Protein AF-A0A0G0HK36-F1 (afdb_monomer_lite)

Secondary structure (DSSP, 8-state):
----HHHHHTS-----EEEEEEEPTT-SS-EEEEEES--

Structure (mmCIF, N/CA/C/O backbone):
data_AF-A0A0G0HK36-F1
#
_entry.id   AF-A0A0G0HK36-F1
#
loop_
_atom_site.group_PDB
_atom_site.id
_atom_site.type_symbol
_atom_site.label_atom_id
_atom_site.label_alt_id
_atom_site.label_comp_id
_atom_site.label_asym_id
_atom_site.label_entity_id
_atom_site.label_seq_id
_atom_site.pdbx_PDB_ins_code
_atom_site.Cartn_x
_atom_site.Cartn_y
_atom_site.Cartn_z
_atom_site.occupancy
_atom_site.B_iso_or_equiv
_atom_site.auth_seq_id
_atom_site.auth_comp_id
_atom_site.auth_asym_id
_atom_site.auth_atom_id
_atom_site.pdbx_PDB_model_num
ATOM 1 N N . MET A 1 1 ? 5.137 8.039 -25.960 1.00 70.81 1 MET A N 1
ATOM 2 C CA . MET A 1 1 ? 5.465 8.050 -24.520 1.00 70.81 1 MET A CA 1
ATOM 3 C C . MET A 1 1 ? 5.769 6.616 -24.129 1.00 70.81 1 MET A C 1
ATOM 5 O O . MET A 1 1 ? 4.900 5.775 -24.310 1.00 70.81 1 MET A O 1
ATOM 9 N N . VAL A 1 2 ? 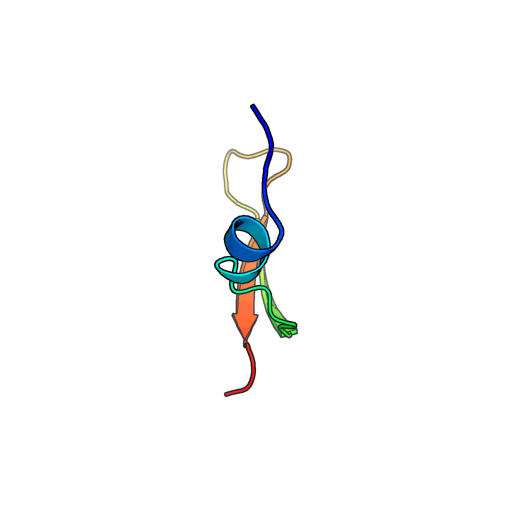7.006 6.325 -23.728 1.00 91.69 2 VAL A N 1
ATOM 10 C CA . VAL A 1 2 ? 7.460 4.977 -23.351 1.00 91.69 2 VAL A CA 1
ATOM 11 C C . VAL A 1 2 ? 7.972 5.075 -21.920 1.00 91.69 2 VAL A C 1
ATOM 13 O O . VAL A 1 2 ? 8.771 5.962 -21.640 1.00 91.69 2 VAL A O 1
ATOM 16 N N . ILE A 1 3 ? 7.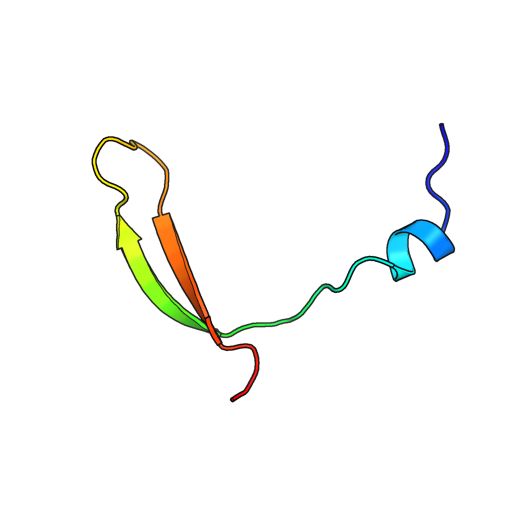472 4.221 -21.030 1.00 93.56 3 ILE A N 1
ATOM 17 C CA . ILE A 1 3 ? 7.990 4.091 -19.664 1.00 93.56 3 ILE A CA 1
ATOM 18 C C . ILE A 1 3 ? 9.125 3.076 -19.728 1.00 93.56 3 ILE A C 1
ATOM 20 O O . ILE A 1 3 ? 8.922 1.960 -20.214 1.00 93.56 3 ILE A O 1
ATOM 24 N N . THR A 1 4 ? 10.318 3.476 -19.301 1.00 96.62 4 THR A N 1
ATOM 25 C CA . THR A 1 4 ? 11.482 2.586 -19.286 1.00 96.62 4 THR A CA 1
ATOM 26 C C . THR A 1 4 ? 11.517 1.754 -18.005 1.00 96.62 4 THR A C 1
ATOM 28 O O . THR A 1 4 ? 10.803 2.030 -17.041 1.00 96.62 4 THR A O 1
ATOM 31 N N . PHE A 1 5 ? 12.360 0.720 -17.976 1.00 95.75 5 PHE A N 1
ATOM 32 C CA . PHE A 1 5 ? 12.559 -0.078 -16.765 1.00 95.75 5 PHE A CA 1
A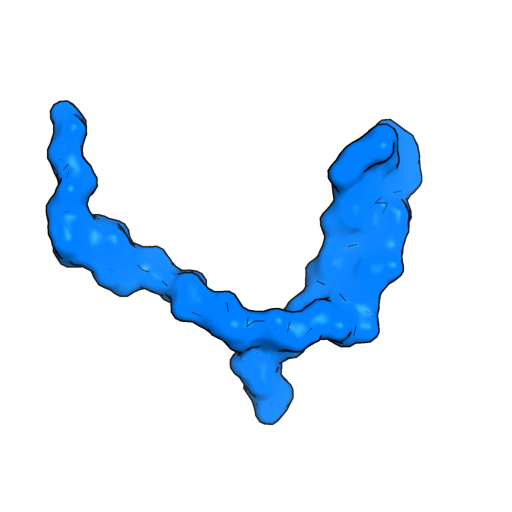TOM 33 C C . PHE A 1 5 ? 13.097 0.768 -15.600 1.00 95.75 5 PHE A C 1
ATOM 35 O O . PHE A 1 5 ? 12.606 0.657 -14.482 1.00 95.75 5 PHE A O 1
ATOM 42 N N . GLU A 1 6 ? 14.025 1.684 -15.883 1.00 95.88 6 GLU A N 1
ATOM 43 C CA . GLU A 1 6 ? 14.582 2.625 -14.902 1.00 95.88 6 GLU A CA 1
ATOM 44 C C . GLU A 1 6 ? 13.505 3.543 -14.312 1.00 95.88 6 GLU A C 1
ATOM 46 O O . GLU A 1 6 ? 13.572 3.936 -13.150 1.00 95.88 6 GLU A O 1
ATOM 51 N N . ASP A 1 7 ? 12.485 3.889 -15.100 1.00 96.00 7 ASP A N 1
ATOM 52 C CA . ASP A 1 7 ? 11.351 4.669 -14.606 1.00 96.00 7 ASP A CA 1
ATOM 53 C C . ASP A 1 7 ? 10.472 3.864 -13.649 1.00 96.00 7 ASP A C 1
ATOM 55 O O . ASP A 1 7 ? 9.961 4.423 -12.679 1.00 96.00 7 ASP A O 1
ATOM 59 N N . PHE A 1 8 ? 10.323 2.558 -13.885 1.00 94.81 8 PHE A N 1
ATOM 60 C CA . PHE A 1 8 ? 9.606 1.666 -12.975 1.00 94.81 8 PHE A CA 1
ATOM 61 C C . PHE A 1 8 ? 10.389 1.417 -11.680 1.00 94.81 8 PHE A C 1
ATOM 63 O O . PHE A 1 8 ? 9.799 1.418 -10.604 1.00 94.81 8 PHE A O 1
ATOM 70 N N . GLU A 1 9 ? 11.712 1.273 -11.760 1.00 96.31 9 GLU A N 1
ATOM 71 C CA . GLU A 1 9 ? 12.577 1.024 -10.598 1.00 96.31 9 GLU A CA 1
ATOM 72 C C . GLU A 1 9 ? 12.556 2.170 -9.571 1.00 96.31 9 GLU A C 1
ATOM 74 O O . GLU A 1 9 ? 12.707 1.945 -8.371 1.00 96.31 9 GLU A O 1
ATOM 79 N N . LYS A 1 10 ? 12.279 3.404 -10.013 1.00 96.44 10 LYS A N 1
ATOM 80 C CA . LYS A 1 10 ? 12.092 4.563 -9.119 1.00 96.44 10 LYS A CA 1
ATOM 81 C C . LYS A 1 10 ? 10.868 4.422 -8.200 1.00 96.44 10 LYS A C 1
ATOM 83 O O . LYS A 1 10 ? 10.767 5.157 -7.216 1.00 96.44 10 LYS A O 1
ATOM 88 N N . LEU A 1 11 ? 9.922 3.529 -8.506 1.00 9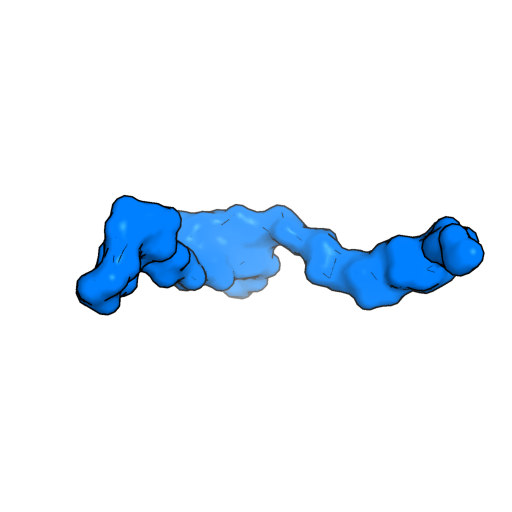6.44 11 LEU A N 1
ATOM 89 C CA . LEU A 1 11 ? 8.731 3.304 -7.688 1.00 96.44 11 LEU A CA 1
ATOM 90 C C . LEU A 1 11 ? 9.062 2.422 -6.479 1.00 96.44 11 LEU A C 1
ATOM 92 O O . LEU A 1 11 ? 9.367 1.238 -6.599 1.00 96.44 11 LEU A O 1
ATOM 96 N N . LEU A 1 12 ? 8.914 2.982 -5.280 1.00 91.50 12 LEU A N 1
ATOM 97 C CA . LEU A 1 12 ? 9.07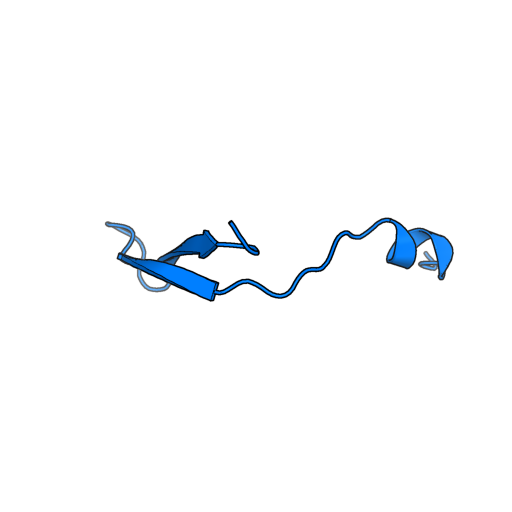9 2.249 -4.026 1.00 91.50 12 LEU A CA 1
ATOM 98 C C . LEU A 1 12 ? 7.789 1.501 -3.665 1.00 91.50 12 LEU A C 1
ATOM 100 O O . LEU A 1 12 ? 6.942 2.014 -2.936 1.00 91.50 12 LEU A O 1
ATOM 104 N N . ILE A 1 13 ? 7.650 0.275 -4.167 1.00 94.81 13 ILE A N 1
ATOM 105 C CA . ILE A 1 13 ? 6.524 -0.617 -3.856 1.00 94.81 13 ILE A CA 1
ATOM 106 C C . ILE A 1 13 ? 6.940 -1.568 -2.733 1.00 94.81 13 ILE A C 1
ATOM 108 O O . ILE A 1 13 ? 7.985 -2.211 -2.807 1.00 94.81 13 ILE A O 1
ATOM 112 N N . ARG A 1 14 ? 6.130 -1.650 -1.673 1.00 93.88 14 ARG A N 1
ATOM 113 C CA . ARG A 1 14 ? 6.426 -2.454 -0.479 1.00 93.88 14 ARG A CA 1
ATOM 114 C C . ARG A 1 14 ? 5.212 -3.257 -0.038 1.00 93.88 14 ARG A C 1
ATOM 116 O O . ARG A 1 14 ? 4.075 -2.838 -0.241 1.00 93.88 14 ARG A O 1
ATOM 123 N N . ILE A 1 15 ? 5.474 -4.396 0.596 1.00 95.19 15 ILE A N 1
ATOM 124 C CA . ILE A 1 15 ? 4.460 -5.171 1.314 1.00 95.19 15 ILE A CA 1
ATOM 125 C C . ILE A 1 15 ? 4.290 -4.531 2.692 1.00 95.19 15 ILE A C 1
ATOM 127 O O . ILE A 1 15 ? 5.283 -4.274 3.369 1.00 95.19 15 ILE A O 1
ATOM 131 N N . GLY A 1 16 ? 3.048 -4.269 3.088 1.00 95.38 16 GLY A N 1
ATOM 132 C CA . GLY A 1 16 ? 2.716 -3.740 4.407 1.00 95.38 16 GLY A CA 1
ATOM 133 C C . GLY A 1 16 ? 1.498 -4.440 5.004 1.00 95.38 16 GLY A C 1
ATOM 134 O O . GLY A 1 16 ? 0.649 -4.962 4.278 1.00 95.38 16 GLY A O 1
ATOM 135 N N . LEU A 1 17 ? 1.433 -4.465 6.331 1.00 96.62 17 LEU A N 1
ATOM 136 C CA . LEU A 1 17 ? 0.329 -4.988 7.121 1.00 96.62 17 LEU A CA 1
ATOM 137 C C . LEU A 1 17 ? -0.638 -3.854 7.457 1.00 96.62 17 LEU A C 1
ATOM 139 O O . LEU A 1 17 ? -0.241 -2.837 8.013 1.00 96.62 17 LEU A O 1
ATOM 143 N N . ILE A 1 18 ? -1.923 -4.027 7.164 1.00 97.06 18 ILE A N 1
ATOM 144 C CA . ILE A 1 18 ? -2.946 -3.072 7.601 1.00 97.06 18 ILE A CA 1
ATOM 145 C C . ILE A 1 18 ? -3.149 -3.259 9.107 1.00 97.06 18 ILE A C 1
ATOM 147 O O . ILE A 1 18 ? -3.595 -4.324 9.532 1.00 97.06 18 ILE A O 1
ATOM 151 N N . VAL A 1 19 ? -2.833 -2.235 9.896 1.00 97.06 19 VAL A N 1
ATOM 152 C CA . VAL A 1 19 ? -3.031 -2.244 11.354 1.00 97.06 19 VAL A CA 1
ATOM 153 C C . VAL A 1 19 ? -4.368 -1.628 11.753 1.00 97.06 19 VAL A C 1
ATOM 155 O O . VAL A 1 19 ? -4.965 -2.059 12.733 1.00 97.06 19 VAL A O 1
ATOM 158 N N . GLU A 1 20 ? -4.886 -0.682 10.965 1.00 96.94 20 GLU A N 1
ATOM 159 C CA . GLU A 1 20 ? -6.197 -0.066 11.192 1.00 96.94 20 GLU A CA 1
ATOM 160 C C . GLU A 1 20 ? -6.898 0.260 9.870 1.00 96.94 20 GLU A C 1
ATOM 162 O O . GLU A 1 20 ? -6.255 0.539 8.854 1.00 96.94 20 GLU A O 1
ATOM 167 N N . ALA A 1 21 ? -8.233 0.244 9.891 1.00 96.94 21 ALA A N 1
ATOM 168 C CA . ALA A 1 21 ? -9.072 0.608 8.757 1.00 96.94 21 ALA A CA 1
ATOM 169 C C . ALA A 1 21 ? -10.339 1.330 9.232 1.00 96.94 21 ALA A C 1
ATOM 171 O O . ALA A 1 21 ? -11.139 0.761 9.975 1.00 96.94 21 ALA A O 1
ATOM 172 N N . GLU A 1 22 ? -10.555 2.558 8.762 1.00 96.19 22 GLU A N 1
ATOM 173 C CA . GLU A 1 22 ? -11.732 3.361 9.104 1.00 96.19 22 GLU A CA 1
ATOM 174 C C . GLU A 1 22 ? -12.491 3.836 7.859 1.00 96.19 22 GLU A C 1
ATOM 176 O O . GLU A 1 22 ? -11.922 4.054 6.783 1.00 96.19 22 GLU A O 1
ATOM 181 N N . LYS A 1 23 ? -13.813 3.985 7.999 1.00 94.56 23 LYS A N 1
ATOM 182 C CA . LYS A 1 23 ? -14.647 4.581 6.952 1.00 94.56 23 LYS A CA 1
ATOM 183 C C . LYS A 1 23 ? -14.425 6.084 6.928 1.00 94.56 23 LYS A C 1
ATOM 185 O O . LYS A 1 23 ? -14.453 6.732 7.967 1.00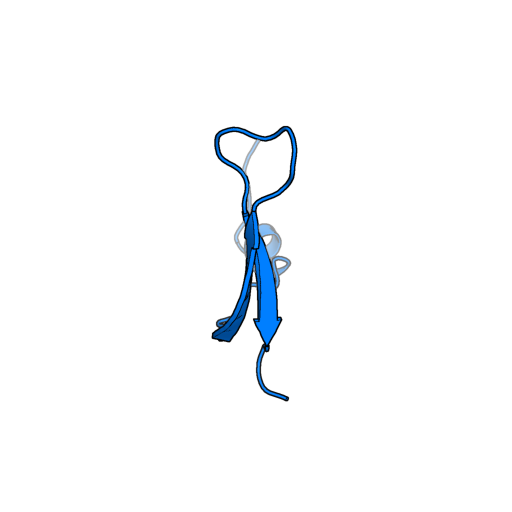 94.56 23 LYS A O 1
ATOM 190 N N . VAL A 1 24 ? -14.282 6.637 5.730 1.00 93.56 24 VAL A N 1
ATOM 191 C CA . VAL A 1 24 ? -14.222 8.088 5.559 1.00 93.56 24 VAL A CA 1
ATOM 192 C C . VAL A 1 24 ? -15.650 8.624 5.498 1.00 93.56 24 VAL A C 1
ATOM 194 O O . VAL A 1 24 ? -16.417 8.263 4.601 1.00 93.56 24 VAL A O 1
ATOM 197 N N . GLU A 1 25 ? -16.025 9.463 6.462 1.00 89.12 25 GLU A N 1
ATOM 198 C CA . GLU A 1 25 ? -17.351 10.082 6.489 1.00 89.12 25 GLU A CA 1
ATOM 199 C C . GLU A 1 25 ? -17.619 10.878 5.205 1.00 89.12 25 GLU A C 1
ATOM 201 O O . GLU A 1 25 ? -16.749 11.567 4.673 1.00 89.12 25 GLU A O 1
ATOM 206 N N . GLY A 1 26 ? -18.832 10.746 4.665 1.00 91.88 26 GLY A N 1
ATOM 207 C CA . GLY A 1 26 ? -19.218 11.378 3.400 1.00 91.88 26 GLY A CA 1
ATOM 208 C C . GLY A 1 26 ? -18.691 10.685 2.136 1.00 91.88 26 GLY A C 1
ATOM 209 O O . GLY A 1 26 ? -19.057 11.096 1.035 1.00 91.88 26 GLY A O 1
ATOM 210 N N . ALA A 1 27 ? -17.900 9.611 2.250 1.00 89.50 27 ALA A N 1
ATOM 211 C CA . ALA A 1 27 ? -17.413 8.851 1.102 1.00 89.50 27 ALA A CA 1
ATOM 212 C C . ALA A 1 27 ? -18.081 7.470 1.001 1.00 89.50 27 ALA A C 1
ATOM 214 O O . ALA A 1 27 ? -17.976 6.631 1.890 1.00 89.50 27 ALA A O 1
ATOM 215 N N . GLY A 1 28 ? -18.730 7.188 -0.133 1.00 88.38 28 GLY A N 1
ATOM 216 C CA . GLY A 1 28 ? -19.440 5.916 -0.334 1.00 88.38 28 GLY A CA 1
ATOM 217 C C . GLY A 1 28 ? -18.539 4.692 -0.550 1.00 88.38 28 GLY A C 1
ATOM 218 O O . GLY A 1 28 ? -19.017 3.566 -0.439 1.00 88.38 28 GLY A O 1
ATOM 219 N N . LYS A 1 29 ? -17.259 4.888 -0.901 1.00 92.69 29 LYS A N 1
ATOM 220 C CA . LYS A 1 29 ? -16.340 3.803 -1.310 1.00 92.69 29 LYS A CA 1
ATOM 221 C C . LYS A 1 29 ? -14.907 3.940 -0.784 1.00 92.69 29 LYS A C 1
ATOM 223 O O . LYS A 1 29 ? -14.054 3.153 -1.179 1.00 92.69 29 LYS A O 1
ATOM 228 N N . LEU A 1 30 ? -14.623 4.940 0.050 1.00 95.12 30 LEU A N 1
ATOM 229 C CA . LEU A 1 30 ? -13.268 5.175 0.549 1.00 95.12 30 LEU A CA 1
ATOM 230 C C . LEU A 1 30 ? -13.096 4.604 1.954 1.00 95.12 30 LEU A C 1
ATOM 232 O O . LEU A 1 30 ? -13.971 4.738 2.810 1.00 95.12 30 LEU A O 1
ATOM 236 N N . LEU A 1 31 ? -11.930 4.005 2.169 1.00 95.75 31 LEU A N 1
ATOM 237 C CA . LEU A 1 31 ? -11.440 3.558 3.463 1.00 95.75 31 LEU A CA 1
ATOM 238 C C . LEU A 1 31 ? -10.079 4.206 3.695 1.00 95.75 31 LEU A C 1
ATOM 240 O O . LEU A 1 31 ? -9.247 4.238 2.785 1.00 95.75 31 LEU A O 1
ATOM 244 N N . LYS A 1 32 ? -9.853 4.709 4.904 1.00 95.81 32 LYS A N 1
ATOM 245 C CA . LYS A 1 32 ? -8.532 5.147 5.344 1.00 95.81 32 LYS A CA 1
ATOM 246 C C . LYS A 1 32 ? -7.865 3.973 6.046 1.00 95.81 32 LYS A C 1
ATOM 248 O O . LYS A 1 32 ? -8.431 3.405 6.974 1.00 95.81 32 LYS A O 1
ATOM 253 N N . LEU A 1 33 ? -6.689 3.595 5.554 1.00 97.00 33 LEU A N 1
ATOM 254 C CA . LEU A 1 33 ? -5.913 2.471 6.061 1.00 97.00 33 LEU A CA 1
ATOM 255 C C . LEU A 1 33 ? -4.644 2.999 6.719 1.00 97.00 33 LEU A C 1
ATOM 257 O O . LEU A 1 33 ? -3.932 3.809 6.121 1.00 97.00 33 LEU A O 1
ATOM 261 N N . GLN A 1 34 ? -4.346 2.509 7.915 1.00 96.62 34 GLN A N 1
ATOM 262 C CA . GLN A 1 34 ? -3.023 2.635 8.507 1.00 96.62 34 GLN A CA 1
ATOM 263 C C . GLN A 1 34 ? -2.259 1.351 8.207 1.00 96.62 34 GLN A C 1
ATOM 265 O O . GLN A 1 34 ? -2.731 0.255 8.515 1.00 96.62 34 GLN A O 1
ATOM 270 N N . VAL A 1 35 ? -1.103 1.488 7.566 1.00 96.50 35 VAL A N 1
ATOM 271 C CA . VAL A 1 35 ? -0.294 0.359 7.106 1.00 96.50 35 VAL A CA 1
ATOM 272 C C . VAL A 1 35 ? 1.069 0.425 7.773 1.00 96.50 35 VAL A C 1
ATOM 274 O O . VAL A 1 35 ? 1.749 1.447 7.696 1.00 96.50 35 VAL A O 1
ATOM 277 N N . ASP A 1 36 ? 1.450 -0.668 8.417 1.00 96.06 36 ASP A N 1
ATOM 278 C CA . ASP A 1 36 ? 2.784 -0.906 8.943 1.00 96.06 36 ASP A CA 1
ATOM 279 C C . ASP A 1 36 ? 3.637 -1.618 7.882 1.00 96.06 36 ASP A C 1
ATOM 281 O O . ASP A 1 36 ? 3.216 -2.611 7.291 1.00 96.06 36 ASP A O 1
ATOM 285 N N . PHE A 1 37 ? 4.843 -1.124 7.623 1.00 91.19 37 PHE A N 1
ATOM 286 C CA . PHE A 1 37 ? 5.753 -1.649 6.599 1.00 91.19 37 PHE A CA 1
ATOM 287 C C . PHE A 1 37 ? 6.963 -2.369 7.219 1.00 91.19 37 PHE A C 1
ATOM 289 O O . PHE A 1 37 ? 8.059 -2.285 6.664 1.00 91.19 37 PHE A O 1
ATOM 296 N N . CYS A 1 38 ? 6.728 -3.085 8.328 1.00 77.81 38 CYS A N 1
ATOM 297 C CA . CYS A 1 38 ? 7.704 -3.569 9.314 1.00 77.81 38 CYS A CA 1
ATOM 298 C C . CYS A 1 38 ? 8.205 -2.444 10.226 1.00 77.81 38 CYS A C 1
ATOM 300 O O . CYS A 1 38 ? 9.119 -1.707 9.848 1.00 77.81 38 CYS A O 1
ATOM 302 N N . GLY A 1 39 ? 7.613 -2.348 11.420 1.00 59.59 39 GLY A N 1
ATOM 303 C CA . GLY A 1 39 ? 8.168 -1.602 12.553 1.00 59.59 39 GLY A CA 1
ATOM 304 C C . GLY A 1 39 ? 9.576 -2.039 12.941 1.00 59.59 39 GLY A C 1
ATOM 305 O O . GLY A 1 39 ? 9.911 -3.233 12.757 1.00 59.59 39 GLY A O 1
#

pLDDT: mean 92.74, std 7.42, range [59.59, 97.06]

Sequence (39 aa):
MVITFEDFEKLLIRIGLIVEAEKVEGAGKLLKLQVDFCG

Foldseek 3Di:
DDQDPVNVVPDDDADWDFPDWDDDPPDPDDIDTDTHRDD

Radius of gyration: 15.41 Å; chains: 1; bounding box: 34×16×37 Å